Protein AF-A0A661P939-F1 (afdb_monomer)

Foldseek 3Di:
DDDPLCPVVVVLCVVQVPPDCVVCVVVVVVSVVVSLPDPAWDADPVRWIWGQAPQQRDTDTCVVFAFDADPVPPNPSTDNHTPLSVVLLVVLVVVLVVVLVVVVVCVVVVNDDPVCNVVVNVVSVCSSSDRQDPVNSVVVVVVVVVVVVVVVVVVD

Sequence (156 aa):
MINKNFVELYALLSANEDKKVADILEACEELMQSAVTDKVTRMTEDGVLEIFCWYHKVWERTDEIEYGSKKSNKTTGLNTFCKVGVNCWTKQQRDFKTESAKMLDMIAAGKVKPEDIAAKLNELGLERDRIESREEYFARKDAEKSAKERGQLAKS

Nearest PDB structures (foldseek):
  7nhm-assembly1_2  TM=6.155E-01  e=7.808E+00  Staphylococcus aureus subsp. aureus NCTC 8325

Secondary structure (DSSP, 8-state):
---GGGHHHHHHHHTTTTS-HHHHHHHHHHHHHHTT--TTEEE-TTS-EEEEETTTTEEEETTTS-EEE-TT-TTTSEEEEEHHHHHHHHHHHHHHHHHHHHHHHHHHTT-S-GGGHHHHHHHHHHHHHPPPPHHHHHHHHHHHHHHHHHHHHTT-

Structure (mmCIF, N/CA/C/O backbone):
data_AF-A0A661P939-F1
#
_entry.id   AF-A0A661P939-F1
#
loop_
_atom_site.group_PDB
_atom_site.id
_atom_site.type_symbol
_atom_site.label_atom_id
_atom_site.label_alt_id
_atom_site.label_comp_id
_atom_site.label_asym_id
_atom_site.label_entity_id
_atom_site.label_seq_id
_atom_site.pdbx_PDB_ins_code
_atom_site.Cartn_x
_atom_site.Cartn_y
_atom_site.Cartn_z
_atom_site.occupancy
_atom_site.B_iso_or_equiv
_atom_site.auth_seq_id
_atom_site.auth_comp_id
_atom_site.auth_asym_id
_atom_site.auth_atom_id
_atom_site.pdbx_PDB_model_num
ATOM 1 N N . MET A 1 1 ? 25.984 19.331 -9.745 1.00 65.19 1 MET A N 1
ATOM 2 C CA . MET A 1 1 ? 25.973 17.920 -9.301 1.00 65.19 1 MET A CA 1
ATOM 3 C C . MET A 1 1 ? 25.143 17.138 -10.303 1.00 65.19 1 MET A C 1
ATOM 5 O O . MET A 1 1 ? 24.009 17.533 -10.543 1.00 65.19 1 MET A O 1
ATOM 9 N N . ILE A 1 2 ? 25.713 16.116 -10.938 1.00 70.62 2 ILE A N 1
ATOM 10 C CA . ILE A 1 2 ? 24.998 15.279 -11.912 1.00 70.62 2 ILE A CA 1
ATOM 11 C C . ILE A 1 2 ? 24.143 14.275 -11.131 1.00 70.62 2 ILE A C 1
ATOM 13 O O . ILE A 1 2 ? 24.579 13.752 -10.105 1.00 70.62 2 ILE A O 1
ATOM 17 N N . ASN A 1 3 ? 22.900 14.060 -11.562 1.00 75.88 3 ASN A N 1
ATOM 18 C CA . ASN A 1 3 ? 22.010 13.083 -10.935 1.00 75.88 3 ASN A CA 1
ATOM 19 C C . ASN A 1 3 ? 22.620 11.673 -11.078 1.00 75.88 3 ASN A C 1
ATOM 21 O O . ASN A 1 3 ? 23.110 11.332 -12.151 1.00 75.88 3 ASN A O 1
ATOM 25 N N . LYS A 1 4 ? 22.595 10.873 -9.998 1.00 78.38 4 LYS A N 1
ATOM 26 C CA . LYS A 1 4 ? 23.219 9.539 -9.918 1.00 78.38 4 LYS A CA 1
ATOM 27 C C . LYS A 1 4 ? 22.858 8.633 -11.097 1.00 78.38 4 LYS A C 1
ATOM 29 O O . LYS A 1 4 ? 23.725 7.923 -11.582 1.00 78.38 4 LYS A O 1
ATOM 34 N N . ASN A 1 5 ? 21.628 8.735 -11.597 1.00 71.31 5 ASN A N 1
ATOM 35 C CA . ASN A 1 5 ? 21.139 7.933 -12.722 1.00 71.31 5 ASN A CA 1
ATOM 36 C C . ASN A 1 5 ? 21.841 8.247 -14.059 1.00 71.31 5 ASN A C 1
ATOM 38 O O . ASN A 1 5 ? 21.720 7.478 -14.999 1.00 71.31 5 ASN A O 1
ATOM 42 N N . PHE A 1 6 ? 22.547 9.377 -14.163 1.00 80.94 6 PHE A N 1
ATOM 43 C CA . PHE A 1 6 ? 23.216 9.829 -15.388 1.00 80.94 6 PHE A CA 1
ATOM 44 C C . PHE A 1 6 ? 24.736 9.893 -15.248 1.00 80.94 6 PHE A C 1
ATOM 46 O O . PHE A 1 6 ? 25.403 10.377 -16.154 1.00 80.94 6 PHE A O 1
ATOM 53 N N . VAL A 1 7 ? 25.298 9.450 -14.120 1.00 85.12 7 VAL A N 1
ATOM 54 C CA . VAL A 1 7 ? 26.751 9.510 -13.893 1.00 85.12 7 VAL A CA 1
ATOM 55 C C . VAL A 1 7 ? 27.491 8.621 -14.890 1.00 85.12 7 VAL A C 1
ATOM 57 O O . VAL A 1 7 ? 28.480 9.062 -15.466 1.00 85.12 7 VAL A O 1
ATOM 60 N N . GLU A 1 8 ? 26.984 7.415 -15.143 1.00 83.12 8 GLU A N 1
ATOM 61 C CA . GLU A 1 8 ? 27.577 6.476 -16.103 1.00 83.12 8 GLU A CA 1
ATOM 62 C C . GLU A 1 8 ? 27.401 6.950 -17.548 1.00 83.12 8 GLU A C 1
ATOM 64 O O . GLU A 1 8 ? 28.361 6.942 -18.314 1.00 83.12 8 GLU A O 1
ATOM 69 N N . LEU A 1 9 ? 26.217 7.472 -17.894 1.00 84.50 9 LEU A N 1
ATOM 70 C CA . LEU A 1 9 ? 25.973 8.070 -19.210 1.00 84.50 9 LEU A CA 1
ATOM 71 C C . LEU A 1 9 ? 26.888 9.278 -19.452 1.00 84.50 9 LEU A C 1
ATOM 73 O O . LEU A 1 9 ? 27.474 9.413 -20.520 1.00 84.50 9 LEU A O 1
ATOM 77 N N . TYR A 1 10 ? 27.048 10.146 -18.452 1.00 84.88 10 TYR A N 1
ATOM 78 C CA . TYR A 1 10 ? 27.947 11.291 -18.540 1.00 84.88 10 TYR A CA 1
ATOM 79 C C . TYR A 1 10 ? 29.408 10.857 -18.680 1.00 84.88 10 TYR A C 1
ATOM 81 O O . TYR A 1 10 ? 30.119 11.405 -19.513 1.00 84.88 10 TYR A O 1
ATOM 89 N N . ALA A 1 11 ? 29.848 9.848 -17.925 1.00 88.00 11 ALA A N 1
ATOM 90 C CA . ALA A 1 11 ? 31.196 9.302 -18.052 1.00 88.00 11 ALA A CA 1
ATOM 91 C C . ALA A 1 11 ? 31.450 8.716 -19.452 1.00 88.00 11 ALA A C 1
ATOM 93 O O . ALA A 1 11 ? 32.510 8.958 -20.025 1.00 88.00 11 ALA A O 1
ATOM 94 N N . LEU A 1 12 ? 30.473 8.004 -20.026 1.00 86.62 12 LEU A N 1
ATOM 95 C CA . LEU A 1 12 ? 30.553 7.469 -21.387 1.00 86.62 12 LEU A CA 1
ATOM 96 C C . LEU A 1 12 ? 30.645 8.593 -22.429 1.00 86.62 12 LEU A C 1
ATOM 98 O O . LEU A 1 12 ? 31.494 8.532 -23.317 1.00 86.62 12 LEU A O 1
ATOM 102 N N . LEU A 1 13 ? 29.810 9.627 -22.305 1.00 87.38 13 LEU A N 1
ATOM 103 C CA . LEU A 1 13 ? 29.814 10.770 -23.218 1.00 87.38 13 LEU A CA 1
ATOM 104 C C . LEU A 1 13 ? 31.120 11.572 -23.120 1.00 87.38 13 LEU A C 1
ATOM 106 O O . LEU A 1 13 ? 31.728 11.856 -24.146 1.00 87.38 13 LEU A O 1
ATOM 110 N N . SER A 1 14 ? 31.601 11.860 -21.908 1.00 86.25 14 SER A N 1
ATOM 111 C CA . SER A 1 14 ? 32.869 12.575 -21.695 1.00 86.25 14 SER A CA 1
ATOM 112 C C . SER A 1 14 ? 34.104 11.771 -22.113 1.00 86.25 14 SER A C 1
ATOM 114 O O . SER A 1 14 ? 35.114 12.349 -22.495 1.00 86.25 14 SER A O 1
ATOM 116 N N . ALA A 1 15 ? 34.052 10.438 -22.081 1.00 88.56 15 ALA A N 1
ATOM 117 C CA . ALA A 1 15 ? 35.145 9.596 -22.573 1.00 88.56 15 ALA A CA 1
ATOM 118 C C . ALA A 1 15 ? 35.193 9.488 -24.110 1.00 88.56 15 ALA A C 1
ATOM 120 O O . ALA A 1 15 ? 36.163 8.961 -24.655 1.00 88.56 15 ALA A O 1
ATOM 121 N N . ASN A 1 16 ? 34.148 9.938 -24.811 1.00 89.06 16 ASN A N 1
ATOM 122 C CA . ASN A 1 16 ? 33.993 9.775 -26.256 1.00 89.06 16 ASN A CA 1
ATOM 123 C C . ASN A 1 16 ? 33.597 11.088 -26.957 1.00 89.06 16 ASN A C 1
ATOM 125 O O . ASN A 1 16 ? 32.936 11.039 -27.993 1.00 89.06 16 ASN A O 1
ATOM 129 N N . GLU A 1 17 ? 34.010 12.245 -26.426 1.00 85.19 17 GLU A N 1
ATOM 130 C CA . GLU A 1 17 ? 33.653 13.576 -26.960 1.00 85.19 17 GLU A CA 1
ATOM 131 C C . GLU A 1 17 ? 34.015 13.750 -28.446 1.00 85.19 17 GLU A C 1
ATOM 133 O O . GLU A 1 17 ? 33.307 14.436 -29.184 1.00 85.19 17 GLU A O 1
ATOM 138 N N . ASP A 1 18 ? 35.067 13.067 -28.903 1.00 88.88 18 ASP A N 1
ATOM 139 C CA . ASP A 1 18 ? 35.597 13.177 -30.266 1.00 88.88 18 ASP A CA 1
ATOM 140 C C . ASP A 1 18 ? 34.964 12.181 -31.257 1.00 88.88 18 ASP A C 1
ATOM 142 O O . ASP A 1 18 ? 35.260 12.210 -32.457 1.00 88.88 18 ASP A O 1
ATOM 146 N N . LYS A 1 19 ? 34.130 11.250 -30.774 1.00 88.12 19 LYS A N 1
ATOM 147 C CA . LYS A 1 19 ? 33.502 10.212 -31.605 1.00 88.12 19 LYS A CA 1
ATOM 148 C C . LYS A 1 19 ? 32.145 10.667 -32.121 1.00 88.12 19 LYS A C 1
ATOM 150 O O . LYS A 1 19 ? 31.474 11.516 -31.536 1.00 88.12 19 LYS A O 1
ATOM 155 N N . LYS A 1 20 ? 31.697 10.076 -33.231 1.00 87.56 20 LYS A N 1
ATOM 156 C CA . LYS A 1 20 ? 30.344 10.346 -33.718 1.00 87.56 20 LYS A CA 1
ATOM 157 C C . LYS A 1 20 ? 29.343 9.668 -32.795 1.00 87.56 20 LYS A C 1
ATOM 159 O O . LYS A 1 20 ? 29.550 8.545 -32.351 1.00 87.56 20 LYS A O 1
ATOM 164 N N . VAL A 1 21 ? 28.201 10.324 -32.600 1.00 83.00 21 VAL A N 1
ATOM 165 C CA . VAL A 1 21 ? 27.072 9.790 -31.821 1.00 83.00 21 VAL A CA 1
ATOM 166 C C . VAL A 1 21 ? 26.642 8.399 -32.313 1.00 83.00 21 VAL A C 1
ATOM 168 O O . VAL A 1 21 ? 26.272 7.558 -31.505 1.00 83.00 21 VAL A O 1
ATOM 171 N N . ALA A 1 22 ? 26.761 8.128 -33.618 1.00 86.06 22 ALA A N 1
ATOM 172 C CA . ALA A 1 22 ? 26.469 6.820 -34.205 1.00 86.06 22 ALA A CA 1
ATOM 173 C C . ALA A 1 22 ? 27.348 5.682 -33.649 1.00 86.06 22 ALA A C 1
ATOM 175 O O . ALA A 1 22 ? 26.862 4.568 -33.508 1.00 86.06 22 ALA A O 1
ATOM 176 N N . ASP A 1 23 ? 28.604 5.966 -33.290 1.00 86.44 23 ASP A N 1
ATOM 177 C CA . ASP A 1 23 ? 29.569 4.960 -32.822 1.00 86.44 23 ASP A CA 1
ATOM 178 C C . ASP A 1 23 ? 29.383 4.609 -31.335 1.00 86.44 23 ASP A C 1
ATOM 180 O O . ASP A 1 23 ? 29.932 3.624 -30.848 1.00 86.44 23 ASP A O 1
ATOM 184 N N . ILE A 1 24 ? 28.637 5.435 -30.597 1.00 86.56 24 ILE A N 1
ATOM 185 C CA . ILE A 1 24 ? 28.368 5.268 -29.161 1.00 86.56 24 ILE A CA 1
ATOM 186 C C . ILE A 1 24 ? 26.894 4.971 -28.872 1.00 86.56 24 ILE A C 1
ATOM 188 O O . ILE A 1 24 ? 26.526 4.812 -27.709 1.00 86.56 24 ILE A O 1
ATOM 192 N N . LEU A 1 25 ? 26.048 4.913 -29.907 1.00 82.19 25 LEU A N 1
ATOM 193 C CA . LEU A 1 25 ? 24.600 4.783 -29.762 1.00 82.19 25 LEU A CA 1
ATOM 194 C C . LEU A 1 25 ? 24.222 3.441 -29.125 1.00 82.19 25 LEU A C 1
ATOM 196 O O . LEU A 1 25 ? 23.432 3.421 -28.191 1.00 82.19 25 LEU A O 1
ATOM 200 N N . GLU A 1 26 ? 24.856 2.353 -29.564 1.00 85.06 26 GLU A N 1
ATOM 201 C CA . GLU A 1 26 ? 24.636 0.997 -29.041 1.00 85.06 26 GLU A CA 1
ATOM 202 C C . GLU A 1 26 ? 25.003 0.903 -27.547 1.00 85.06 26 GLU A C 1
ATOM 204 O O . GLU A 1 26 ? 24.212 0.439 -26.730 1.00 85.06 26 GLU A O 1
ATOM 209 N N . ALA A 1 27 ? 26.143 1.480 -27.150 1.00 80.88 27 ALA A N 1
ATOM 210 C CA . ALA A 1 27 ? 26.547 1.556 -25.744 1.00 80.88 27 ALA A CA 1
ATOM 211 C C . ALA A 1 27 ? 25.615 2.455 -24.905 1.00 80.88 27 ALA A C 1
ATOM 213 O O . ALA A 1 27 ? 25.370 2.187 -23.727 1.00 80.88 27 ALA A O 1
ATOM 214 N N . CYS A 1 28 ? 25.071 3.526 -25.498 1.00 80.38 28 CYS A N 1
ATOM 215 C CA . CYS A 1 28 ? 24.041 4.337 -24.850 1.00 80.38 28 CYS A CA 1
ATOM 216 C C . CYS A 1 28 ? 22.741 3.542 -24.664 1.00 80.38 28 CYS A C 1
ATOM 218 O O . CYS A 1 28 ? 22.111 3.658 -23.614 1.00 80.38 28 CYS A O 1
ATOM 220 N N . GLU A 1 29 ? 22.331 2.746 -25.653 1.00 79.38 29 GLU A N 1
ATOM 221 C CA . GLU A 1 29 ? 21.127 1.913 -25.592 1.00 79.38 29 GLU A CA 1
ATOM 222 C C . GLU A 1 29 ? 21.222 0.853 -24.489 1.00 79.38 29 GLU A C 1
ATOM 224 O O . GLU A 1 29 ? 20.292 0.738 -23.688 1.00 79.38 29 GLU A O 1
ATOM 229 N N . GLU A 1 30 ? 22.358 0.164 -24.356 1.00 78.94 30 GLU A N 1
ATOM 230 C CA . GLU A 1 30 ? 22.589 -0.798 -23.267 1.00 78.94 30 GLU A CA 1
ATOM 231 C C . GLU A 1 30 ? 22.513 -0.141 -21.874 1.00 78.94 30 GLU A C 1
ATOM 233 O O . GLU A 1 30 ? 21.853 -0.650 -20.957 1.00 78.94 30 GLU A O 1
ATOM 238 N N . LEU A 1 31 ? 23.136 1.032 -21.703 1.00 74.75 31 LEU A N 1
ATOM 239 C CA . LEU A 1 31 ? 23.079 1.784 -20.443 1.00 74.75 31 LEU A CA 1
ATOM 240 C C . LEU A 1 31 ? 21.662 2.278 -20.130 1.00 74.75 31 LEU A C 1
ATOM 242 O O . LEU A 1 31 ? 21.239 2.272 -18.973 1.00 74.75 31 LEU A O 1
ATOM 246 N N . MET A 1 32 ? 20.897 2.672 -21.149 1.00 71.06 32 MET A N 1
ATOM 247 C CA . MET A 1 32 ? 19.508 3.087 -20.969 1.00 71.06 32 MET A CA 1
ATOM 248 C C . MET A 1 32 ? 18.586 1.908 -20.639 1.00 71.06 32 MET A C 1
ATOM 250 O O . MET A 1 32 ? 17.659 2.089 -19.854 1.00 71.06 32 MET A O 1
ATOM 254 N N . GLN A 1 33 ? 18.838 0.708 -21.171 1.00 65.00 33 GLN A N 1
ATOM 255 C CA . GLN A 1 33 ? 18.056 -0.493 -20.854 1.00 65.00 33 GLN A CA 1
ATOM 256 C C . GLN A 1 33 ? 18.314 -1.003 -19.429 1.00 65.00 33 GLN A C 1
ATOM 258 O O . GLN A 1 33 ? 17.371 -1.336 -18.710 1.00 65.00 33 GLN A O 1
ATOM 263 N N . SER A 1 34 ? 19.573 -1.019 -18.981 1.00 58.09 34 SER A N 1
ATOM 264 C CA . SER A 1 34 ? 19.932 -1.515 -17.641 1.00 58.09 34 SER A CA 1
ATOM 265 C C . SER A 1 34 ? 19.347 -0.669 -16.496 1.00 58.09 34 SER A C 1
ATOM 267 O O . SER A 1 34 ? 18.982 -1.208 -15.445 1.00 58.09 34 SER A O 1
ATOM 269 N N . ALA A 1 35 ? 19.154 0.636 -16.717 1.00 57.28 35 ALA A N 1
ATOM 270 C CA . ALA A 1 35 ? 18.583 1.570 -15.744 1.00 57.28 35 ALA A CA 1
ATOM 271 C C . ALA A 1 35 ? 17.070 1.389 -15.477 1.00 57.28 35 ALA A C 1
ATOM 273 O O . ALA A 1 35 ? 16.548 1.981 -14.530 1.00 57.28 35 ALA A O 1
ATOM 274 N N . VAL A 1 36 ? 16.353 0.591 -16.282 1.00 54.59 36 VAL A N 1
ATOM 275 C CA . VAL A 1 36 ? 14.883 0.423 -16.197 1.00 54.59 36 VAL A CA 1
ATOM 276 C C . VAL A 1 36 ? 14.460 -0.663 -15.194 1.00 54.59 36 VAL A C 1
ATOM 278 O O . VAL A 1 36 ? 13.291 -0.745 -14.812 1.00 54.59 36 VAL A O 1
ATOM 281 N N . THR A 1 37 ? 15.398 -1.467 -14.689 1.00 53.81 37 THR A N 1
ATOM 282 C CA . THR A 1 37 ? 15.102 -2.556 -13.742 1.00 53.81 37 THR A CA 1
ATOM 283 C C . THR A 1 37 ? 14.984 -2.043 -12.301 1.00 53.81 37 THR A C 1
ATOM 285 O O . THR A 1 37 ? 15.809 -2.319 -11.430 1.00 53.81 37 THR A O 1
ATOM 288 N N . ASP A 1 38 ? 13.947 -1.251 -12.032 1.00 64.50 38 ASP A N 1
ATOM 289 C CA . ASP A 1 38 ? 13.577 -0.848 -10.674 1.00 64.50 38 ASP A CA 1
ATOM 290 C C . ASP A 1 38 ? 13.188 -2.101 -9.859 1.00 64.50 38 ASP A C 1
ATOM 292 O O . ASP A 1 38 ? 12.486 -2.981 -10.351 1.00 64.50 38 ASP A O 1
ATOM 296 N N . LYS A 1 39 ? 13.558 -2.197 -8.571 1.00 74.69 39 LYS A N 1
ATOM 297 C CA . LYS A 1 39 ? 13.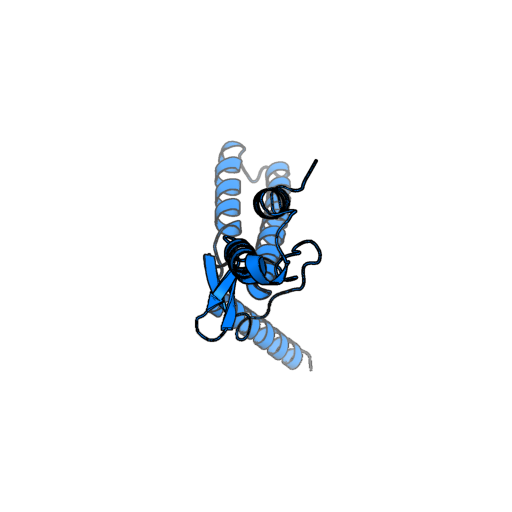237 -3.363 -7.696 1.00 74.69 39 LYS A CA 1
ATOM 298 C C . LYS A 1 39 ? 11.733 -3.664 -7.545 1.00 74.69 39 LYS A C 1
ATOM 300 O O . LYS A 1 39 ? 11.351 -4.585 -6.828 1.00 74.69 39 LYS A O 1
ATOM 305 N N . VAL A 1 40 ? 10.884 -2.834 -8.138 1.00 83.00 40 VAL A N 1
ATOM 306 C CA . VAL A 1 40 ? 9.430 -2.841 -8.009 1.00 83.00 40 VAL A CA 1
ATOM 307 C C . VAL A 1 40 ? 8.750 -3.040 -9.366 1.00 83.00 40 VAL A C 1
ATOM 309 O O . VAL A 1 40 ? 7.541 -3.239 -9.397 1.00 83.00 40 VAL A O 1
ATOM 312 N N . THR A 1 41 ? 9.482 -2.989 -10.482 1.00 87.44 41 THR A N 1
ATOM 313 C CA . THR A 1 41 ? 8.905 -3.033 -11.831 1.00 87.44 41 THR A CA 1
ATOM 314 C C . THR A 1 41 ? 9.794 -3.840 -12.764 1.00 87.44 41 THR A C 1
ATOM 316 O O . THR A 1 41 ? 11.010 -3.677 -12.745 1.00 87.44 41 THR A O 1
ATOM 319 N N . ARG A 1 42 ? 9.204 -4.686 -13.603 1.00 87.94 42 ARG A N 1
ATOM 320 C CA . ARG A 1 42 ? 9.938 -5.443 -14.621 1.00 87.94 42 ARG A CA 1
ATOM 321 C C . ARG A 1 42 ? 9.095 -5.602 -15.876 1.00 87.94 42 ARG A C 1
ATOM 323 O O . ARG A 1 42 ? 7.873 -5.567 -15.794 1.00 87.94 42 ARG A O 1
ATOM 330 N N . MET A 1 43 ? 9.751 -5.787 -17.012 1.00 86.81 43 MET A N 1
ATOM 331 C CA . MET A 1 43 ? 9.083 -6.173 -18.254 1.00 86.81 43 MET A CA 1
ATOM 332 C C . MET A 1 43 ? 9.176 -7.691 -18.404 1.00 86.81 43 MET A C 1
ATOM 334 O O . MET A 1 43 ? 10.231 -8.269 -18.137 1.00 86.81 43 MET A O 1
ATOM 338 N N . THR A 1 44 ? 8.080 -8.335 -18.791 1.00 87.69 44 THR A N 1
ATOM 339 C CA . THR A 1 44 ? 8.079 -9.750 -19.177 1.00 87.69 44 THR A CA 1
ATOM 340 C C . THR A 1 44 ? 8.663 -9.927 -20.577 1.00 87.69 44 THR A C 1
ATOM 342 O O . THR A 1 44 ? 8.806 -8.960 -21.327 1.00 87.69 44 THR A O 1
ATOM 345 N N . GLU A 1 45 ? 8.971 -11.171 -20.951 1.00 85.25 45 GLU A N 1
ATOM 346 C CA . GLU A 1 45 ? 9.417 -11.512 -22.313 1.00 85.25 45 GLU A CA 1
ATOM 347 C C . GLU A 1 45 ? 8.385 -11.101 -23.378 1.00 85.25 45 GLU A C 1
ATOM 349 O O . GLU A 1 45 ? 8.757 -10.661 -24.462 1.00 85.25 45 GLU A O 1
ATOM 354 N N . ASP A 1 46 ? 7.094 -11.130 -23.031 1.00 88.38 46 ASP A N 1
ATOM 355 C CA . ASP A 1 46 ? 5.989 -10.687 -23.892 1.00 88.38 46 ASP A CA 1
ATOM 356 C C . ASP A 1 46 ? 5.839 -9.152 -23.968 1.00 88.38 46 ASP A C 1
ATOM 358 O O . ASP A 1 46 ? 4.894 -8.643 -24.572 1.00 88.38 46 ASP A O 1
ATOM 362 N N . GLY A 1 47 ? 6.723 -8.391 -23.314 1.00 86.94 47 GLY A N 1
ATOM 363 C CA . GLY A 1 47 ? 6.684 -6.927 -23.285 1.00 86.94 47 GLY A CA 1
ATOM 364 C C . GLY A 1 47 ? 5.634 -6.333 -22.341 1.00 86.94 47 GLY A C 1
ATOM 365 O O . GLY A 1 47 ? 5.322 -5.145 -22.446 1.00 86.94 47 GLY A O 1
ATOM 366 N N . VAL A 1 48 ? 5.086 -7.122 -21.412 1.00 89.69 48 VAL A N 1
ATOM 367 C CA . VAL A 1 48 ? 4.096 -6.648 -20.435 1.00 89.69 48 VAL A CA 1
ATOM 368 C C . VAL A 1 48 ? 4.788 -6.142 -19.178 1.00 89.69 48 VAL A C 1
ATOM 370 O O . VAL A 1 48 ? 5.693 -6.778 -18.640 1.00 89.69 48 VAL A O 1
ATOM 373 N N . LEU A 1 49 ? 4.342 -4.985 -18.690 1.00 90.00 49 LEU A N 1
ATOM 374 C CA . LEU A 1 49 ? 4.819 -4.431 -17.432 1.00 90.00 49 LEU A CA 1
ATOM 375 C C . LEU A 1 49 ? 4.232 -5.225 -16.257 1.00 90.00 49 LEU A C 1
ATOM 377 O O . LEU A 1 49 ? 3.018 -5.344 -16.093 1.00 90.00 49 LEU A O 1
ATOM 381 N N . GLU A 1 50 ? 5.111 -5.718 -15.399 1.00 92.94 50 GLU A N 1
ATOM 382 C CA . GLU A 1 50 ? 4.771 -6.275 -14.100 1.00 92.94 50 GLU A CA 1
ATOM 383 C C . GLU A 1 50 ? 5.238 -5.341 -12.991 1.00 92.94 50 GLU A C 1
ATOM 385 O O . GLU A 1 50 ? 6.349 -4.801 -13.014 1.00 92.94 50 GLU A O 1
ATOM 390 N N . ILE A 1 51 ? 4.389 -5.175 -11.983 1.00 92.38 51 ILE A N 1
ATOM 391 C CA . ILE A 1 51 ? 4.681 -4.375 -10.798 1.00 92.38 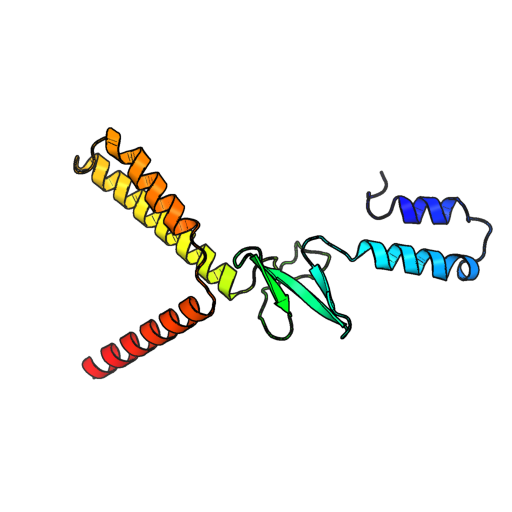51 ILE A CA 1
ATOM 392 C C . ILE A 1 51 ? 4.613 -5.281 -9.577 1.00 92.38 51 ILE A C 1
ATOM 394 O O . ILE A 1 51 ? 3.654 -6.025 -9.383 1.00 92.38 51 ILE A O 1
ATOM 398 N N . PHE A 1 52 ? 5.616 -5.199 -8.709 1.00 92.38 52 PHE A N 1
ATOM 399 C CA . PHE A 1 52 ? 5.580 -5.868 -7.418 1.00 92.38 52 PHE A CA 1
ATOM 400 C C . PHE A 1 52 ? 4.598 -5.148 -6.490 1.00 92.38 52 PHE A C 1
ATOM 402 O O . PHE A 1 52 ? 4.863 -4.040 -6.007 1.00 92.38 52 PHE A O 1
ATOM 409 N N . CYS A 1 53 ? 3.452 -5.775 -6.232 1.00 93.81 53 CYS A N 1
ATOM 410 C CA . CYS A 1 53 ? 2.444 -5.247 -5.332 1.00 93.81 53 CYS A CA 1
ATOM 411 C C . CYS A 1 53 ? 2.915 -5.364 -3.886 1.00 93.81 53 CYS A C 1
ATOM 413 O O . CYS A 1 53 ? 2.928 -6.438 -3.288 1.00 93.81 53 CYS A O 1
ATOM 415 N N . TRP A 1 54 ? 3.257 -4.234 -3.277 1.00 91.69 54 TRP A N 1
ATOM 416 C CA . TRP A 1 54 ? 3.786 -4.213 -1.912 1.00 91.69 54 TRP A CA 1
ATOM 417 C C . TRP A 1 54 ? 2.770 -4.582 -0.826 1.00 91.69 54 TRP A C 1
ATOM 419 O O . TRP A 1 54 ? 3.193 -4.841 0.302 1.00 91.69 54 TRP A O 1
ATOM 429 N N . TYR A 1 55 ? 1.475 -4.608 -1.143 1.00 94.12 55 TYR A N 1
ATOM 430 C CA . TYR A 1 55 ? 0.442 -5.102 -0.235 1.00 94.12 55 TYR A CA 1
ATOM 431 C C . TYR A 1 55 ? 0.372 -6.636 -0.269 1.00 94.12 55 TYR A C 1
ATOM 433 O O . TYR A 1 55 ? 0.667 -7.271 0.737 1.00 94.12 55 TYR A O 1
ATOM 441 N N . HIS A 1 56 ? 0.093 -7.228 -1.438 1.00 93.50 56 HIS A N 1
ATOM 442 C CA . HIS A 1 56 ? -0.032 -8.685 -1.599 1.00 93.50 56 HIS A CA 1
ATOM 443 C C . HIS A 1 56 ? 1.311 -9.436 -1.638 1.00 93.50 56 HIS A C 1
ATOM 445 O O . HIS A 1 56 ? 1.325 -10.658 -1.557 1.00 93.50 56 HIS A O 1
ATOM 451 N N . LYS A 1 57 ? 2.439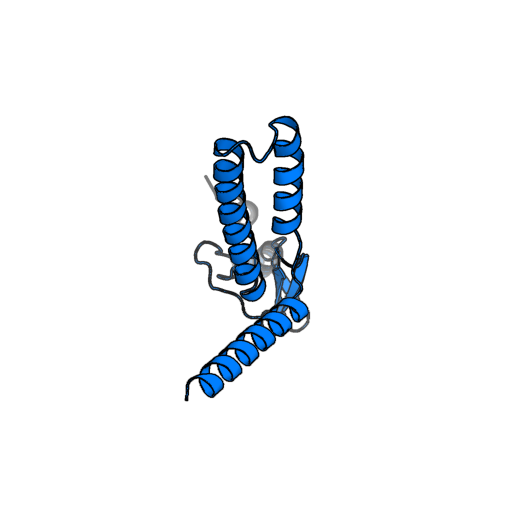 -8.724 -1.766 1.00 93.00 57 LYS A N 1
ATOM 452 C CA . LYS A 1 57 ? 3.805 -9.275 -1.876 1.00 93.00 57 LYS A CA 1
ATOM 453 C C . LYS A 1 57 ? 4.014 -10.206 -3.078 1.00 93.00 57 LYS A C 1
ATOM 455 O O . LYS A 1 57 ? 4.807 -11.140 -3.004 1.00 93.00 57 LYS A O 1
ATOM 460 N N . VAL A 1 58 ? 3.343 -9.920 -4.192 1.00 92.75 58 VAL A N 1
ATOM 461 C CA . VAL A 1 58 ? 3.439 -10.693 -5.440 1.00 92.75 58 VAL A CA 1
ATOM 462 C C . VAL A 1 58 ? 3.678 -9.778 -6.639 1.00 92.75 58 VAL A C 1
ATOM 464 O O . VAL A 1 58 ? 3.338 -8.594 -6.603 1.00 92.75 58 VAL A O 1
ATOM 467 N N . TRP A 1 59 ? 4.283 -10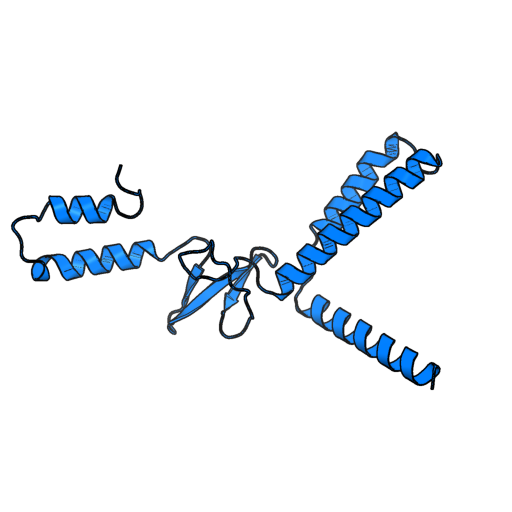.326 -7.693 1.00 93.44 59 TRP A N 1
ATOM 468 C CA . TRP A 1 59 ? 4.369 -9.665 -8.995 1.00 93.44 59 TRP A CA 1
ATOM 469 C C . TRP A 1 59 ? 3.012 -9.742 -9.690 1.00 93.44 59 TRP A C 1
ATOM 471 O O . TRP A 1 59 ? 2.402 -10.807 -9.748 1.00 93.44 59 TRP A O 1
ATOM 481 N N . GLU A 1 60 ? 2.528 -8.601 -10.165 1.00 93.94 60 GLU A N 1
ATOM 482 C CA . GLU A 1 60 ? 1.209 -8.453 -10.771 1.00 93.94 60 GLU A CA 1
ATOM 483 C C . GLU A 1 60 ? 1.371 -7.842 -12.163 1.00 93.94 60 GLU A C 1
ATOM 485 O O . GLU A 1 60 ? 2.051 -6.824 -12.321 1.00 93.94 60 GLU A O 1
ATOM 490 N N . ARG A 1 61 ? 0.749 -8.459 -13.170 1.00 94.19 61 ARG A N 1
ATOM 491 C CA . ARG A 1 61 ? 0.735 -7.925 -14.532 1.00 94.19 61 ARG A CA 1
ATOM 492 C C . ARG A 1 61 ? -0.247 -6.760 -14.626 1.00 94.19 61 ARG A C 1
ATOM 494 O O . ARG A 1 61 ? -1.370 -6.839 -14.124 1.00 94.19 61 ARG A O 1
ATOM 501 N N . THR A 1 62 ? 0.171 -5.660 -15.249 1.00 92.94 62 THR A N 1
ATOM 502 C CA . THR A 1 62 ? -0.646 -4.433 -15.305 1.00 92.94 62 THR A CA 1
ATOM 503 C C . THR A 1 62 ? -1.807 -4.494 -16.300 1.00 92.94 62 THR A C 1
ATOM 505 O O . THR A 1 62 ? -2.663 -3.614 -16.279 1.00 92.94 62 THR A O 1
ATOM 508 N N . ASP A 1 63 ? -1.828 -5.493 -17.184 1.00 93.19 63 ASP A N 1
ATOM 509 C CA . ASP A 1 63 ? -2.927 -5.780 -18.118 1.00 93.19 63 ASP A CA 1
ATOM 510 C C . ASP A 1 63 ? -4.095 -6.519 -17.439 1.00 93.19 63 ASP A C 1
ATOM 512 O O . ASP A 1 63 ? -5.253 -6.304 -17.790 1.00 93.19 63 ASP A O 1
ATOM 516 N N . GLU A 1 64 ? -3.804 -7.344 -16.435 1.00 92.12 64 GLU A N 1
ATOM 517 C CA . GLU A 1 64 ? -4.798 -8.096 -15.663 1.00 92.12 64 GLU A CA 1
ATOM 518 C C . GLU A 1 64 ? -5.287 -7.339 -14.424 1.00 92.12 64 GLU A C 1
ATOM 520 O O . GLU A 1 64 ? -6.443 -7.469 -14.010 1.00 92.12 64 GLU A O 1
ATOM 525 N N . ILE A 1 65 ? -4.396 -6.574 -13.788 1.00 93.25 65 ILE A N 1
ATOM 526 C CA . ILE A 1 65 ? -4.636 -5.993 -12.468 1.00 93.25 65 ILE A CA 1
ATOM 527 C C . ILE A 1 65 ? -4.568 -4.477 -12.542 1.00 93.25 65 ILE A C 1
ATOM 529 O O . ILE A 1 65 ? -3.587 -3.881 -12.979 1.00 93.25 65 ILE A O 1
ATOM 533 N N . GLU A 1 66 ? -5.619 -3.833 -12.039 1.00 93.81 66 GLU A N 1
ATOM 534 C CA . GLU A 1 66 ? -5.735 -2.386 -12.116 1.00 93.81 66 GLU A CA 1
ATOM 535 C C . GLU A 1 66 ? -4.859 -1.677 -11.070 1.00 93.81 66 GLU A C 1
ATOM 537 O O . GLU A 1 66 ? -4.979 -1.885 -9.854 1.00 93.81 66 GLU A O 1
ATOM 542 N N . TYR A 1 67 ? -4.026 -0.754 -11.548 1.00 94.81 67 TYR A N 1
ATOM 543 C CA . TYR A 1 67 ? -3.193 0.119 -10.729 1.00 94.81 67 TYR A CA 1
ATOM 544 C C . TYR A 1 67 ? -3.658 1.574 -10.800 1.00 94.81 67 TYR A C 1
ATOM 546 O O . TYR A 1 67 ? -4.124 2.070 -11.823 1.00 94.81 67 TYR A O 1
ATOM 554 N N . GLY A 1 68 ? -3.529 2.288 -9.680 1.00 92.12 68 GLY A N 1
ATOM 555 C CA . GLY A 1 68 ? -3.761 3.731 -9.643 1.00 92.12 68 GLY A CA 1
ATOM 556 C C . GLY A 1 68 ? -2.555 4.507 -10.169 1.00 92.12 68 GLY A C 1
ATOM 557 O O . GLY A 1 68 ? -1.413 4.129 -9.912 1.00 92.12 68 GLY A O 1
ATOM 558 N N . SER A 1 69 ? -2.794 5.633 -10.840 1.00 91.69 69 SER A N 1
ATOM 559 C CA . SER A 1 69 ? -1.727 6.547 -11.255 1.00 91.69 69 SER A CA 1
ATOM 560 C C . SER A 1 69 ? -1.073 7.225 -10.046 1.00 91.69 69 SER A C 1
ATOM 562 O O . SER A 1 69 ? -1.773 7.726 -9.161 1.00 91.69 69 SER A O 1
ATOM 564 N N . LYS A 1 70 ? 0.256 7.328 -10.033 1.00 88.31 70 LYS A N 1
ATOM 565 C CA . LYS A 1 70 ? 1.025 8.040 -9.009 1.00 88.31 70 LYS A CA 1
ATOM 566 C C . LYS A 1 70 ? 2.069 8.938 -9.666 1.00 88.31 70 LYS A C 1
ATOM 568 O O . LYS A 1 70 ? 3.140 8.482 -10.042 1.00 88.31 70 LYS A O 1
ATOM 573 N N . LYS A 1 71 ? 1.791 10.247 -9.712 1.00 83.12 71 LYS A N 1
ATOM 574 C CA . LYS A 1 71 ? 2.666 11.263 -10.339 1.00 83.12 71 LYS A CA 1
ATOM 575 C C . LYS A 1 71 ? 4.097 11.291 -9.793 1.00 83.12 71 LYS A C 1
ATOM 577 O O . LYS A 1 71 ? 5.010 11.700 -10.498 1.00 83.12 71 LYS A O 1
ATOM 582 N N . SER A 1 72 ? 4.297 10.901 -8.533 1.00 82.75 72 SER A N 1
ATOM 583 C CA . SER A 1 72 ? 5.634 10.856 -7.934 1.00 82.75 72 SER A CA 1
ATOM 584 C C . SER A 1 72 ? 6.476 9.680 -8.439 1.00 82.75 72 SER A C 1
ATOM 586 O O . SER A 1 72 ? 7.692 9.716 -8.285 1.00 82.75 72 SER A O 1
ATOM 588 N N . ASN A 1 73 ? 5.853 8.636 -9.000 1.00 80.62 73 ASN A N 1
ATOM 589 C CA . ASN A 1 73 ? 6.568 7.532 -9.626 1.00 80.62 73 ASN A CA 1
ATOM 590 C C . ASN A 1 73 ? 6.872 7.906 -11.080 1.00 80.62 73 ASN A C 1
ATOM 592 O O . ASN A 1 73 ? 6.001 7.824 -11.940 1.00 80.62 73 ASN A O 1
ATOM 596 N N . LYS A 1 74 ? 8.102 8.354 -11.336 1.00 76.06 74 LYS A N 1
ATOM 597 C CA . LYS A 1 74 ? 8.530 8.796 -12.670 1.00 76.06 74 LYS A CA 1
ATOM 598 C C . LYS A 1 74 ? 8.845 7.636 -13.618 1.00 76.06 74 LYS A C 1
ATOM 600 O O . LYS A 1 74 ? 8.859 7.873 -14.818 1.00 76.06 74 LYS A O 1
ATOM 605 N N . THR A 1 75 ? 9.081 6.430 -13.092 1.00 76.38 75 THR A N 1
ATOM 606 C CA . THR A 1 75 ? 9.449 5.248 -13.886 1.00 76.38 75 THR A CA 1
ATOM 607 C C . THR A 1 75 ? 8.235 4.714 -14.643 1.00 76.38 75 THR A C 1
ATOM 609 O O . THR A 1 75 ? 8.249 4.649 -15.864 1.00 76.38 75 THR A O 1
ATOM 612 N N . THR A 1 76 ? 7.148 4.394 -13.933 1.00 82.50 76 THR A N 1
ATOM 613 C CA . THR A 1 76 ? 5.943 3.802 -14.551 1.00 82.50 76 THR A CA 1
ATOM 614 C C . THR A 1 76 ? 4.714 4.698 -14.508 1.00 82.50 76 THR A C 1
ATOM 616 O O . THR A 1 76 ? 3.705 4.386 -15.129 1.00 82.50 76 THR A O 1
ATOM 619 N N . GLY A 1 77 ? 4.733 5.785 -13.731 1.00 86.12 77 GLY A N 1
ATOM 620 C CA . GLY A 1 77 ? 3.533 6.590 -13.485 1.00 86.12 77 GLY A CA 1
ATOM 621 C C . GLY A 1 77 ? 2.463 5.879 -12.648 1.00 86.12 77 GLY A C 1
ATOM 622 O O . GLY A 1 77 ? 1.401 6.459 -12.411 1.00 86.12 77 GLY A O 1
ATOM 623 N N . LEU A 1 78 ? 2.723 4.656 -12.170 1.00 90.31 78 LEU A N 1
ATOM 624 C CA . LEU A 1 78 ? 1.783 3.814 -11.428 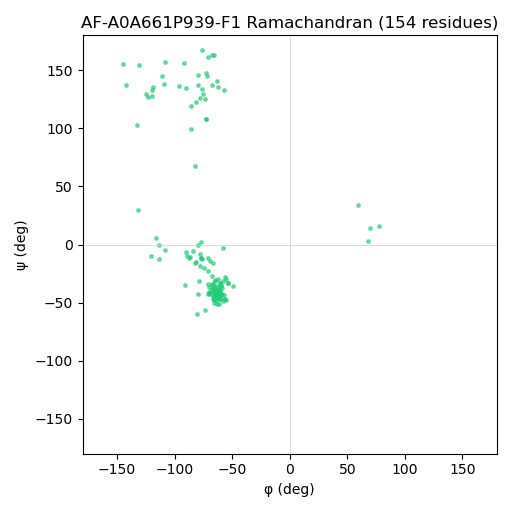1.00 90.31 78 LEU A CA 1
ATOM 625 C C . LEU A 1 78 ? 2.164 3.705 -9.947 1.00 90.31 78 LEU A C 1
ATOM 627 O O . LEU A 1 78 ? 3.303 3.944 -9.537 1.00 90.31 78 LEU A O 1
ATOM 631 N N . ASN A 1 79 ? 1.188 3.381 -9.105 1.00 91.69 79 ASN A N 1
ATOM 632 C CA . ASN A 1 79 ? 1.426 3.125 -7.690 1.00 91.69 79 ASN A CA 1
ATOM 633 C C . ASN A 1 79 ? 2.167 1.791 -7.488 1.00 91.69 79 ASN A C 1
ATOM 635 O O . ASN A 1 79 ? 2.174 0.926 -8.352 1.00 91.69 79 ASN A O 1
ATOM 639 N N . THR A 1 80 ? 2.773 1.604 -6.321 1.00 90.50 80 THR A N 1
ATOM 640 C CA . THR A 1 80 ? 3.439 0.345 -5.954 1.00 90.50 80 THR A CA 1
ATOM 641 C C . THR A 1 80 ? 2.462 -0.689 -5.387 1.00 90.50 80 THR A C 1
ATOM 643 O O . THR A 1 80 ? 2.847 -1.815 -5.078 1.00 90.50 80 THR A O 1
ATOM 646 N N . PHE A 1 81 ? 1.201 -0.293 -5.187 1.00 92.62 81 PHE A N 1
ATOM 647 C CA . PHE A 1 81 ? 0.095 -1.125 -4.718 1.00 92.62 81 PHE A CA 1
ATOM 648 C C . PHE A 1 81 ? -0.968 -1.136 -5.823 1.00 92.62 81 PHE A C 1
ATOM 650 O O . PHE A 1 81 ? -1.311 -0.065 -6.341 1.00 92.62 81 PHE A O 1
ATOM 657 N N . CYS A 1 82 ? -1.534 -2.301 -6.139 1.00 95.19 82 CYS A N 1
ATOM 658 C CA . CYS A 1 82 ? -2.725 -2.363 -6.982 1.00 95.19 82 CYS A CA 1
ATOM 659 C C . CYS A 1 82 ? -3.926 -1.727 -6.272 1.00 95.19 82 CYS A C 1
ATOM 661 O O . CYS A 1 82 ? -3.921 -1.542 -5.049 1.00 95.19 82 CYS A O 1
ATOM 663 N N . LYS A 1 83 ? -4.985 -1.385 -7.013 1.00 95.00 83 LYS A N 1
ATOM 664 C CA . LYS A 1 83 ? -6.166 -0.731 -6.425 1.00 95.00 83 LYS A CA 1
ATOM 665 C C . LYS A 1 83 ? -6.818 -1.558 -5.319 1.00 95.00 83 LYS A C 1
ATOM 667 O O . LYS A 1 83 ? -7.256 -0.984 -4.323 1.00 95.00 83 LYS A O 1
ATOM 672 N N . VAL A 1 84 ? -6.853 -2.884 -5.468 1.00 95.31 84 VAL A N 1
ATOM 673 C CA . VAL A 1 84 ? -7.357 -3.784 -4.420 1.00 95.31 84 VAL A CA 1
ATOM 674 C C . VAL A 1 84 ? -6.507 -3.639 -3.162 1.00 95.31 84 VAL A C 1
ATOM 676 O O . VAL A 1 84 ? -7.044 -3.301 -2.111 1.00 95.31 84 VAL A O 1
ATOM 679 N N . GLY A 1 85 ? -5.182 -3.744 -3.286 1.00 95.38 85 GLY A N 1
ATOM 680 C CA . GLY A 1 85 ? -4.277 -3.590 -2.149 1.00 95.38 85 GLY A CA 1
ATOM 681 C C . GLY A 1 85 ? -4.370 -2.217 -1.476 1.00 95.38 85 GLY A C 1
ATOM 682 O O . GLY A 1 85 ? -4.386 -2.133 -0.251 1.00 95.38 85 GLY A O 1
ATOM 683 N N . VAL A 1 86 ? -4.523 -1.132 -2.247 1.00 94.81 86 VAL A N 1
ATOM 684 C CA . VAL A 1 86 ? -4.784 0.212 -1.692 1.00 94.81 86 VAL A CA 1
ATOM 685 C C . VAL A 1 86 ? -6.079 0.233 -0.877 1.00 94.81 86 VAL A C 1
ATOM 687 O O . VAL A 1 86 ? -6.103 0.805 0.215 1.00 94.81 86 VAL A O 1
ATOM 690 N N . ASN A 1 87 ? -7.149 -0.385 -1.377 1.00 94.75 87 ASN A N 1
ATOM 691 C CA . ASN A 1 87 ? -8.436 -0.428 -0.687 1.00 94.75 87 ASN A CA 1
ATOM 692 C C . ASN A 1 87 ? -8.375 -1.248 0.608 1.00 94.75 87 ASN A C 1
ATOM 694 O O . ASN A 1 87 ? -8.897 -0.789 1.629 1.00 94.75 87 ASN A O 1
ATOM 698 N N . CYS A 1 88 ? -7.739 -2.422 0.582 1.00 95.06 88 CYS A N 1
ATOM 699 C CA . CYS A 1 88 ? -7.568 -3.274 1.758 1.00 95.06 88 CYS A CA 1
ATOM 700 C C . CYS A 1 88 ? -6.716 -2.572 2.820 1.00 95.06 88 CYS A C 1
ATOM 702 O O . CYS A 1 88 ? -7.173 -2.377 3.947 1.00 95.06 88 CYS A O 1
ATOM 704 N N . TRP A 1 89 ? -5.544 -2.061 2.428 1.00 94.69 89 TRP A N 1
ATOM 705 C CA . TRP A 1 89 ? -4.654 -1.321 3.322 1.00 94.69 89 TRP A CA 1
ATOM 706 C C . TRP A 1 89 ? -5.348 -0.106 3.948 1.00 94.69 89 TRP A C 1
ATOM 708 O O . TRP A 1 89 ? -5.306 0.090 5.160 1.00 94.69 89 TRP A O 1
ATOM 718 N N . THR A 1 90 ? -6.058 0.694 3.146 1.00 94.56 90 THR A N 1
ATOM 719 C CA . THR A 1 90 ? -6.786 1.871 3.652 1.00 94.56 90 THR A CA 1
ATOM 720 C C . THR A 1 90 ? -7.875 1.476 4.650 1.00 94.56 90 THR A C 1
ATOM 722 O O . THR A 1 90 ? -8.068 2.161 5.657 1.00 94.56 90 THR A O 1
ATOM 725 N N . LYS A 1 91 ? -8.587 0.368 4.402 1.00 94.25 91 LYS A N 1
ATOM 726 C CA . LYS A 1 91 ? -9.587 -0.161 5.335 1.00 94.25 91 LYS A CA 1
ATOM 727 C C . LYS A 1 91 ? -8.936 -0.604 6.646 1.00 94.25 91 LYS A C 1
ATOM 729 O O . LYS A 1 91 ? -9.390 -0.160 7.692 1.00 94.25 91 LYS A O 1
ATOM 734 N N . GLN A 1 92 ? -7.860 -1.382 6.591 1.00 95.31 92 GLN A N 1
ATOM 735 C CA . GLN A 1 92 ? -7.135 -1.860 7.774 1.00 95.31 92 GLN A CA 1
ATOM 736 C C . GLN A 1 92 ? -6.589 -0.714 8.626 1.00 95.31 92 GLN A C 1
ATOM 738 O O . GLN A 1 92 ? -6.749 -0.719 9.843 1.00 95.31 92 GLN A O 1
ATOM 743 N N . GLN A 1 93 ? -6.030 0.323 7.997 1.00 95.69 93 GLN A N 1
ATOM 744 C CA . GLN A 1 93 ? -5.563 1.517 8.708 1.00 95.69 93 GLN A CA 1
ATOM 745 C C . GLN A 1 93 ? -6.703 2.275 9.393 1.00 95.69 93 GLN A C 1
ATOM 747 O O . GLN A 1 93 ? -6.557 2.753 10.521 1.00 95.69 93 GLN A O 1
ATOM 752 N N . ARG A 1 94 ? -7.854 2.395 8.721 1.00 96.19 94 ARG A N 1
ATOM 753 C CA . ARG A 1 94 ? -9.036 3.033 9.305 1.00 96.19 94 ARG A CA 1
ATOM 754 C C . ARG A 1 94 ? -9.570 2.225 10.482 1.00 96.19 94 ARG A C 1
ATOM 756 O O . ARG A 1 94 ? -9.822 2.809 11.530 1.00 96.19 94 ARG A O 1
ATOM 763 N N . ASP A 1 95 ? -9.719 0.918 10.309 1.00 94.56 95 ASP A N 1
ATOM 764 C CA . ASP A 1 95 ? -10.266 0.028 11.329 1.00 94.56 95 ASP A CA 1
ATOM 765 C C . ASP A 1 95 ? -9.330 0.005 12.555 1.00 94.56 95 ASP A C 1
ATOM 767 O O . ASP A 1 95 ? -9.788 0.239 13.671 1.00 94.56 95 ASP A O 1
ATOM 771 N N . PHE A 1 96 ? -8.008 -0.080 12.351 1.00 95.06 96 PHE A N 1
ATOM 772 C CA . PHE A 1 96 ? -7.004 0.072 13.413 1.00 95.06 96 PHE A CA 1
ATOM 773 C C . PHE A 1 96 ? -7.145 1.396 14.174 1.00 95.06 96 PHE A C 1
ATOM 775 O O . PHE A 1 96 ? -7.150 1.412 15.406 1.00 95.06 96 PHE A O 1
ATOM 782 N N . LYS A 1 97 ? -7.285 2.522 13.459 1.00 95.06 97 LYS A N 1
ATOM 783 C CA . LYS A 1 97 ? -7.453 3.843 14.080 1.00 95.06 97 LYS A CA 1
ATOM 784 C C . LYS A 1 97 ? -8.747 3.923 14.894 1.00 95.06 97 LYS A C 1
ATOM 786 O O . LYS A 1 97 ? -8.739 4.479 15.990 1.00 95.06 97 LYS A O 1
ATOM 791 N N . THR A 1 98 ? -9.845 3.385 14.368 1.00 95.44 98 THR A N 1
ATOM 792 C CA . THR A 1 98 ? -11.142 3.365 15.051 1.00 95.44 98 THR A CA 1
ATOM 793 C C . THR A 1 98 ? -11.103 2.503 16.310 1.00 95.44 98 THR A C 1
ATOM 795 O O . THR A 1 98 ? -11.548 2.961 17.360 1.00 95.44 98 THR A O 1
ATOM 798 N N . GLU A 1 99 ? -10.544 1.297 16.242 1.00 93.81 99 GLU A N 1
ATOM 799 C CA . GLU A 1 99 ? -10.453 0.409 17.406 1.00 93.81 99 GLU A CA 1
ATOM 800 C C . GLU A 1 99 ? -9.454 0.921 18.448 1.00 93.81 99 GLU A C 1
ATOM 802 O O . GLU A 1 99 ? -9.737 0.877 19.643 1.00 93.81 99 GLU A O 1
ATOM 807 N N . SER A 1 100 ? -8.342 1.523 18.017 1.00 92.00 100 SER A N 1
ATOM 808 C CA . SER A 1 100 ? -7.406 2.188 18.932 1.00 92.00 100 SER A CA 1
ATOM 809 C C . SER A 1 100 ? -8.076 3.341 19.685 1.00 92.00 100 SER A C 1
ATOM 811 O O . SER A 1 100 ? -7.878 3.484 20.888 1.00 92.00 100 SER A O 1
ATOM 813 N N . ALA A 1 101 ? -8.911 4.140 19.009 1.00 92.50 101 ALA A N 1
ATOM 814 C CA . ALA A 1 101 ? -9.672 5.209 19.657 1.00 92.50 101 ALA A CA 1
ATOM 815 C C . ALA A 1 101 ? -10.691 4.654 20.668 1.00 92.50 101 ALA A C 1
ATOM 817 O O . ALA A 1 101 ? -10.719 5.103 21.810 1.00 92.50 101 ALA A O 1
ATOM 818 N N . LYS A 1 102 ? -11.451 3.614 20.300 1.00 92.56 102 LYS A N 1
ATOM 819 C CA . LYS A 1 102 ? -12.375 2.937 21.229 1.00 92.56 102 LYS A CA 1
ATOM 820 C C . LYS A 1 102 ? -11.654 2.346 22.436 1.00 92.56 102 LYS A C 1
ATOM 822 O O . LYS A 1 102 ? -12.200 2.336 23.535 1.00 92.56 102 LYS A O 1
ATOM 827 N N . MET A 1 103 ? -10.435 1.841 22.256 1.00 90.75 103 MET A N 1
ATOM 828 C CA . MET A 1 103 ? -9.637 1.320 23.360 1.00 90.75 103 MET A CA 1
ATOM 829 C C . MET A 1 103 ? -9.288 2.426 24.363 1.00 90.75 103 MET A C 1
ATOM 831 O O . MET A 1 103 ? -9.368 2.183 25.565 1.00 90.75 103 MET A O 1
ATOM 835 N N . LEU A 1 104 ? -8.970 3.641 23.899 1.00 87.75 104 LEU A N 1
ATOM 836 C CA . LEU A 1 104 ? -8.760 4.797 24.782 1.00 87.75 104 LEU A CA 1
ATOM 837 C C . LEU A 1 104 ? -10.021 5.114 25.597 1.00 87.75 104 LEU A C 1
ATOM 839 O O . LEU A 1 104 ? -9.922 5.322 26.806 1.00 87.75 104 LEU A O 1
ATOM 843 N N . ASP A 1 105 ? -11.202 5.046 24.976 1.00 91.44 105 ASP A N 1
ATOM 844 C CA . ASP A 1 105 ? -12.478 5.213 25.683 1.00 91.44 105 ASP A CA 1
ATOM 845 C C . ASP A 1 105 ? -12.703 4.101 26.723 1.00 91.44 105 ASP A C 1
ATOM 847 O O . ASP A 1 105 ? -13.166 4.355 27.837 1.00 91.44 105 ASP A O 1
ATOM 851 N N . MET A 1 106 ? -12.342 2.853 26.401 1.00 88.56 106 MET A N 1
ATOM 852 C CA . MET A 1 106 ? -12.444 1.727 27.337 1.00 88.56 106 MET A CA 1
ATOM 853 C C . MET A 1 106 ? -11.469 1.840 28.516 1.00 88.56 106 MET A C 1
ATOM 855 O O . MET A 1 106 ? -11.821 1.427 29.623 1.00 88.56 106 MET A O 1
ATOM 859 N N . ILE A 1 107 ? -10.274 2.395 28.299 1.00 90.81 107 ILE A N 1
ATOM 860 C CA . ILE A 1 107 ? -9.302 2.692 29.362 1.00 90.81 107 ILE A CA 1
ATOM 861 C C . ILE A 1 107 ? -9.855 3.793 30.269 1.00 90.81 107 ILE A C 1
ATOM 863 O O . ILE A 1 107 ? -9.866 3.626 31.487 1.00 90.81 107 ILE A O 1
ATOM 867 N N . ALA A 1 108 ? -10.388 4.876 29.691 1.00 89.38 108 ALA A N 1
ATOM 868 C CA . ALA A 1 108 ? -11.018 5.957 30.450 1.00 89.38 108 ALA A CA 1
ATOM 869 C C . ALA A 1 108 ? -12.217 5.462 31.281 1.00 89.38 108 ALA A C 1
ATOM 871 O O . ALA A 1 108 ? -12.430 5.916 32.402 1.00 89.38 108 ALA A O 1
ATOM 872 N N . ALA A 1 109 ? -12.965 4.484 30.763 1.00 92.00 109 ALA A N 1
ATOM 873 C CA . ALA A 1 109 ? -14.067 3.830 31.465 1.00 92.00 109 ALA A CA 1
ATOM 874 C C . ALA A 1 109 ? -13.629 2.751 32.482 1.00 92.00 109 ALA A C 1
ATOM 876 O O . ALA A 1 109 ? -14.492 2.114 33.087 1.00 92.00 109 ALA A O 1
ATOM 877 N N . GLY A 1 110 ? -12.326 2.485 32.643 1.00 89.31 110 GLY A N 1
ATOM 878 C CA . GLY A 1 110 ? -11.796 1.465 33.557 1.00 89.31 110 GLY A CA 1
ATOM 879 C C . GLY A 1 110 ? -12.074 0.013 33.143 1.00 89.31 110 GLY A C 1
ATOM 880 O O . GLY A 1 110 ? -11.922 -0.899 33.952 1.00 89.31 110 GLY A O 1
ATOM 881 N N . LYS A 1 111 ? -12.491 -0.229 31.891 1.00 89.12 111 LYS A N 1
ATOM 882 C CA . LYS A 1 111 ? -12.818 -1.570 31.364 1.00 89.12 111 LYS A CA 1
ATOM 883 C C . LYS A 1 111 ? -11.593 -2.358 30.900 1.00 89.12 111 LYS A C 1
ATOM 885 O O . LYS A 1 111 ? -11.689 -3.562 30.680 1.00 89.12 111 LYS A O 1
ATOM 890 N N . VAL A 1 112 ? -10.462 -1.685 30.706 1.00 87.56 112 VAL A N 1
ATOM 891 C CA . VAL A 1 112 ? -9.190 -2.290 30.297 1.00 87.56 112 VAL A CA 1
ATOM 892 C C . VAL A 1 112 ? -8.145 -1.939 31.340 1.00 87.56 112 VAL A C 1
ATOM 894 O O . VAL A 1 112 ? -7.973 -0.765 31.667 1.00 87.56 112 VAL A O 1
ATOM 897 N N . LYS A 1 113 ? -7.459 -2.954 31.871 1.00 88.94 113 LYS A N 1
ATOM 898 C CA . LYS A 1 113 ? -6.361 -2.733 32.807 1.00 88.94 113 LYS A CA 1
ATOM 899 C C . LYS A 1 113 ? -5.143 -2.193 32.052 1.00 88.94 113 LYS A C 1
ATOM 901 O O . LYS A 1 113 ? -4.925 -2.601 30.911 1.00 88.94 113 LYS A O 1
ATOM 906 N N . PRO A 1 114 ? -4.314 -1.338 32.675 1.00 85.88 114 PRO A N 1
ATOM 907 C CA . PRO A 1 114 ? -3.092 -0.824 32.054 1.00 85.88 114 PRO A CA 1
ATOM 908 C C . PRO A 1 114 ? -2.152 -1.916 31.519 1.00 85.88 114 PRO A C 1
ATOM 910 O O . PRO A 1 114 ? -1.512 -1.731 30.488 1.00 85.88 114 PRO A O 1
ATOM 913 N N . GLU A 1 115 ? -2.121 -3.067 32.190 1.00 91.31 115 GLU A N 1
ATOM 914 C CA . GLU A 1 115 ? -1.309 -4.240 31.840 1.00 91.31 115 GLU A CA 1
ATOM 915 C C . GLU A 1 115 ? -1.715 -4.873 30.495 1.00 91.31 115 GLU A C 1
ATOM 917 O O . GLU A 1 115 ? -0.861 -5.361 29.756 1.00 91.31 115 GLU A O 1
ATOM 922 N N . ASP A 1 116 ? -2.999 -4.803 30.131 1.00 90.00 116 ASP A N 1
ATOM 923 C CA . ASP A 1 116 ? -3.548 -5.445 28.927 1.00 90.00 116 ASP A CA 1
ATOM 924 C C . ASP A 1 116 ? -3.432 -4.563 27.672 1.00 90.00 116 ASP A C 1
ATOM 926 O O . ASP A 1 116 ? -3.664 -5.026 26.552 1.00 90.00 116 ASP A O 1
ATOM 930 N N . ILE A 1 117 ? -3.086 -3.279 27.834 1.00 88.38 117 ILE A N 1
ATOM 931 C CA . ILE A 1 117 ? -3.052 -2.297 26.738 1.00 88.38 117 ILE A CA 1
ATOM 932 C C . ILE A 1 117 ? -2.058 -2.728 25.660 1.00 88.38 117 ILE A C 1
ATOM 934 O O . ILE A 1 117 ? -2.378 -2.708 24.472 1.00 88.38 117 ILE A O 1
ATOM 938 N N . ALA A 1 118 ? -0.856 -3.138 26.069 1.00 90.25 118 ALA A N 1
ATOM 939 C CA . ALA A 1 118 ? 0.193 -3.532 25.136 1.00 90.25 118 ALA A CA 1
ATOM 940 C C . ALA A 1 118 ? -0.209 -4.769 24.318 1.00 90.25 118 ALA A C 1
ATOM 942 O O . ALA A 1 118 ? 0.005 -4.800 23.106 1.00 90.25 118 ALA A O 1
ATOM 943 N N . ALA A 1 119 ? -0.840 -5.757 24.960 1.00 91.88 119 ALA A N 1
ATOM 944 C CA . ALA A 1 119 ? -1.311 -6.967 24.292 1.00 91.88 119 ALA A CA 1
ATOM 945 C C . ALA A 1 119 ? -2.405 -6.654 23.260 1.00 91.88 119 ALA A C 1
ATOM 947 O O . ALA A 1 119 ? -2.319 -7.102 22.119 1.00 91.88 119 ALA A O 1
ATOM 948 N N . LYS A 1 120 ? -3.382 -5.815 23.623 1.00 89.56 120 LYS A N 1
ATOM 949 C CA . LYS A 1 120 ? -4.469 -5.415 22.717 1.00 89.56 120 LYS A CA 1
ATOM 950 C C . LYS A 1 120 ? -3.989 -4.568 21.544 1.00 89.56 120 LYS A C 1
ATOM 952 O O . LYS A 1 120 ? -4.439 -4.765 20.420 1.00 89.56 120 LYS A O 1
ATOM 957 N N . LEU A 1 121 ? -3.057 -3.641 21.772 1.00 90.62 121 LEU A N 1
ATOM 958 C CA . LEU A 1 121 ? -2.456 -2.871 20.679 1.00 90.62 121 LEU A CA 1
ATOM 959 C C . LEU A 1 121 ? -1.668 -3.762 19.718 1.00 90.62 121 LEU A C 1
ATOM 961 O O . LEU A 1 121 ? -1.689 -3.512 18.515 1.00 90.62 121 LEU A O 1
ATOM 965 N N . ASN A 1 122 ? -1.000 -4.795 20.234 1.00 93.69 122 ASN A N 1
ATOM 966 C CA . ASN A 1 122 ? -0.313 -5.773 19.400 1.00 93.69 122 ASN A CA 1
ATOM 967 C C . ASN A 1 122 ? -1.310 -6.580 18.555 1.00 93.69 122 ASN A C 1
ATOM 969 O O . ASN A 1 122 ? -1.137 -6.671 17.347 1.00 93.69 122 ASN A O 1
ATOM 973 N N . GLU A 1 123 ? -2.399 -7.073 19.149 1.00 93.38 123 GLU A N 1
ATOM 974 C CA . GLU A 1 123 ? -3.469 -7.772 18.422 1.00 93.38 123 GLU A CA 1
ATOM 975 C C . GLU A 1 123 ? -4.058 -6.912 17.292 1.00 93.38 123 GLU A C 1
ATOM 977 O O . GLU A 1 123 ? -4.139 -7.353 16.145 1.00 93.38 123 GLU A O 1
ATOM 982 N N . LEU A 1 124 ? -4.376 -5.645 17.579 1.00 92.12 124 LEU A N 1
ATOM 983 C CA . LEU A 1 124 ? -4.834 -4.695 16.562 1.00 92.12 124 LEU A CA 1
ATOM 984 C C . LEU A 1 124 ? -3.771 -4.448 15.480 1.00 92.12 124 LEU A C 1
ATOM 986 O O . LEU A 1 124 ? -4.106 -4.286 14.307 1.00 92.12 124 LEU A O 1
ATOM 990 N N . GLY A 1 125 ? -2.492 -4.414 15.861 1.00 91.75 125 GLY A N 1
ATOM 991 C CA . GLY A 1 125 ? -1.369 -4.288 14.934 1.00 91.75 125 GLY A CA 1
ATOM 992 C C . GLY A 1 125 ? -1.241 -5.490 13.996 1.00 91.75 125 GLY A C 1
ATOM 993 O O . GLY A 1 125 ? -1.066 -5.301 12.795 1.00 91.75 125 GLY A O 1
ATOM 994 N N . LEU A 1 126 ? -1.402 -6.707 14.519 1.00 93.56 126 LEU A N 1
ATOM 995 C CA . LEU A 1 126 ? -1.396 -7.938 13.729 1.00 93.56 126 LEU A CA 1
ATOM 996 C C . LEU A 1 126 ? -2.557 -7.969 12.730 1.00 93.56 126 LEU A C 1
ATOM 998 O O . LEU A 1 126 ? -2.345 -8.310 11.570 1.00 93.56 126 LEU A O 1
ATOM 1002 N N . GLU A 1 127 ? -3.757 -7.550 13.139 1.00 92.06 127 GLU A N 1
ATOM 1003 C CA . GLU A 1 127 ? -4.908 -7.485 12.228 1.00 92.06 127 GLU A CA 1
ATOM 1004 C C . GLU A 1 127 ? -4.727 -6.407 11.147 1.00 92.06 127 GLU A C 1
ATOM 1006 O O . GLU A 1 127 ? -5.097 -6.608 9.990 1.00 92.06 127 GLU A O 1
ATOM 1011 N N . ARG A 1 128 ? -4.105 -5.271 11.490 1.00 93.69 128 ARG A N 1
ATOM 1012 C CA . ARG A 1 128 ? -3.753 -4.228 10.515 1.00 93.69 128 ARG A CA 1
ATOM 1013 C C . ARG A 1 128 ? -2.761 -4.738 9.466 1.00 93.69 128 ARG A C 1
ATOM 1015 O O . ARG A 1 128 ? -2.858 -4.343 8.307 1.00 93.69 128 ARG A O 1
ATOM 1022 N N . ASP A 1 129 ? -1.803 -5.562 9.881 1.00 93.06 129 ASP A N 1
ATOM 1023 C CA . ASP A 1 129 ? -0.716 -6.048 9.026 1.00 93.06 129 ASP A CA 1
ATOM 1024 C C . ASP A 1 129 ? -1.063 -7.351 8.287 1.00 93.06 129 ASP A C 1
ATOM 1026 O O . ASP A 1 129 ? -0.336 -7.758 7.376 1.00 93.06 129 ASP A O 1
ATOM 1030 N N . ARG A 1 130 ? -2.187 -7.992 8.631 1.00 94.44 130 ARG A N 1
ATOM 1031 C CA . ARG A 1 130 ? -2.720 -9.153 7.916 1.00 94.44 130 ARG A CA 1
ATOM 1032 C C . ARG A 1 130 ? -2.955 -8.799 6.448 1.00 94.44 130 ARG A C 1
ATOM 1034 O O . ARG A 1 130 ? -3.581 -7.796 6.129 1.00 94.44 130 ARG A O 1
ATOM 1041 N N . ILE A 1 131 ? -2.508 -9.646 5.531 1.00 93.38 131 ILE A N 1
ATOM 1042 C CA . ILE A 1 131 ? -2.777 -9.463 4.102 1.00 93.38 131 ILE A CA 1
ATOM 1043 C C . ILE A 1 131 ? -4.137 -10.098 3.783 1.00 93.38 131 ILE A C 1
ATOM 1045 O O . ILE A 1 131 ? -4.315 -11.295 3.990 1.00 93.38 131 ILE A O 1
ATOM 1049 N N . GLU A 1 132 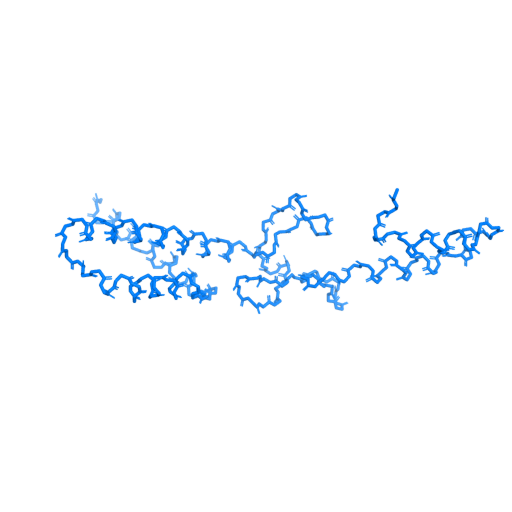? -5.090 -9.298 3.298 1.00 92.62 132 GLU A N 1
ATOM 1050 C CA . GLU A 1 132 ? -6.339 -9.780 2.689 1.00 92.62 132 GLU A CA 1
ATOM 1051 C C . GLU A 1 132 ? -6.030 -10.150 1.232 1.00 92.62 132 GLU A C 1
ATOM 1053 O O . GLU A 1 132 ? -5.526 -9.322 0.470 1.00 92.62 132 GLU A O 1
ATOM 1058 N N . SER A 1 133 ? -6.293 -11.395 0.840 1.00 92.06 133 SER A N 1
ATOM 1059 C CA . SER A 1 133 ? -6.150 -11.828 -0.554 1.00 92.06 133 SER A CA 1
ATOM 1060 C C . SER A 1 133 ? -7.181 -11.145 -1.460 1.00 92.06 133 SER A C 1
ATOM 1062 O O . SER A 1 133 ? -8.192 -10.596 -1.008 1.00 92.06 133 SER A O 1
ATOM 1064 N N . ARG A 1 134 ? -6.950 -11.181 -2.777 1.00 89.44 134 ARG A N 1
ATOM 1065 C CA . ARG A 1 134 ? -7.897 -10.599 -3.739 1.00 89.44 134 ARG A CA 1
ATOM 1066 C C . ARG A 1 134 ? -9.217 -11.363 -3.745 1.00 89.44 134 ARG A C 1
ATOM 1068 O O . ARG A 1 134 ? -10.278 -10.749 -3.828 1.00 89.44 134 ARG A O 1
ATOM 1075 N N . GLU A 1 135 ? -9.153 -12.681 -3.618 1.00 91.06 135 GLU A N 1
ATOM 1076 C CA . GLU A 1 135 ? -10.306 -13.571 -3.537 1.00 91.06 135 GLU A CA 1
ATOM 1077 C C . GLU A 1 135 ? -11.163 -13.232 -2.312 1.00 91.06 135 GLU A C 1
ATOM 1079 O O . GLU A 1 135 ? -12.374 -13.049 -2.439 1.00 91.06 135 GLU A O 1
ATOM 1084 N N . GLU A 1 136 ? -10.536 -13.056 -1.144 1.00 90.00 136 GLU A N 1
ATOM 1085 C CA . GLU A 1 136 ? -11.225 -12.620 0.078 1.00 90.00 136 GLU A CA 1
ATOM 1086 C C . GLU A 1 136 ? -11.854 -11.230 -0.091 1.00 90.00 136 GLU A C 1
ATOM 1088 O O . GLU A 1 136 ? -13.014 -11.027 0.285 1.00 90.00 136 GLU A O 1
ATOM 1093 N N . TYR A 1 137 ? -11.133 -10.286 -0.708 1.00 91.81 137 TYR A N 1
ATOM 1094 C CA . TYR A 1 137 ? -11.643 -8.939 -0.964 1.00 91.81 137 TYR A CA 1
ATOM 1095 C C . TYR A 1 137 ? -12.923 -8.958 -1.806 1.00 91.81 137 TYR A C 1
ATOM 1097 O O . TYR A 1 137 ? -13.910 -8.300 -1.451 1.00 91.81 137 TYR A O 1
ATOM 1105 N N . PHE A 1 138 ? -12.921 -9.699 -2.919 1.00 91.19 138 PHE A N 1
ATOM 1106 C CA . PHE A 1 138 ? -14.084 -9.789 -3.800 1.00 91.19 138 PHE A CA 1
ATOM 1107 C C . PHE A 1 138 ? -15.233 -10.549 -3.136 1.00 91.19 138 PHE A C 1
ATOM 1109 O O . PHE A 1 138 ? -16.354 -10.041 -3.129 1.00 91.19 138 PHE A O 1
ATOM 1116 N N . ALA A 1 139 ? -14.956 -11.662 -2.451 1.00 91.62 139 ALA A N 1
ATOM 1117 C CA . ALA A 1 139 ? -15.970 -12.399 -1.699 1.00 91.62 139 ALA A CA 1
ATOM 1118 C C . ALA A 1 139 ? -16.669 -11.513 -0.651 1.00 91.62 139 ALA A C 1
ATOM 1120 O O . ALA A 1 139 ? -17.899 -11.513 -0.535 1.00 91.62 139 ALA A O 1
ATOM 1121 N N . ARG A 1 140 ? -15.907 -10.687 0.081 1.00 91.88 140 ARG A N 1
ATOM 1122 C CA . ARG A 1 140 ? -16.468 -9.718 1.031 1.00 91.88 140 ARG A CA 1
ATOM 1123 C C . ARG A 1 140 ? -17.314 -8.658 0.331 1.00 91.88 140 ARG A C 1
ATOM 1125 O O . ARG A 1 140 ? -18.384 -8.304 0.828 1.00 91.88 140 ARG A O 1
ATOM 1132 N N . LYS A 1 141 ? -16.858 -8.132 -0.808 1.00 90.88 141 LYS A N 1
ATOM 1133 C CA . LYS A 1 141 ? -17.601 -7.124 -1.580 1.00 90.88 141 LYS A CA 1
ATOM 1134 C C . LYS A 1 141 ? -18.925 -7.661 -2.117 1.00 90.88 141 LYS A C 1
ATOM 1136 O O . LYS A 1 141 ? -19.937 -6.961 -2.025 1.00 90.88 141 LYS A O 1
ATOM 1141 N N . ASP A 1 142 ? -18.937 -8.898 -2.587 1.00 90.88 142 ASP A N 1
ATOM 1142 C CA . ASP A 1 142 ? -20.139 -9.566 -3.081 1.00 90.88 142 ASP A CA 1
ATOM 1143 C C . ASP A 1 142 ? -21.127 -9.857 -1.947 1.00 90.88 142 ASP A C 1
ATOM 1145 O O . ASP A 1 142 ? -22.335 -9.628 -2.087 1.00 90.88 142 ASP A O 1
ATOM 1149 N N . ALA A 1 143 ? -20.624 -10.260 -0.776 1.00 89.81 143 ALA A N 1
ATOM 1150 C CA . ALA A 1 143 ? -21.436 -10.420 0.426 1.00 89.81 143 ALA A CA 1
ATOM 1151 C C . ALA A 1 143 ? -22.047 -9.084 0.896 1.00 89.81 143 ALA A C 1
ATOM 1153 O O . ALA A 1 143 ? -23.245 -9.022 1.189 1.00 89.81 143 ALA A O 1
ATOM 1154 N N . GLU A 1 144 ? -21.260 -7.998 0.921 1.00 89.94 144 GLU A N 1
ATOM 1155 C CA . GLU A 1 144 ? -21.722 -6.640 1.254 1.00 89.94 144 GLU A CA 1
ATOM 1156 C C . GLU A 1 144 ? -22.832 -6.173 0.298 1.00 89.94 144 GLU A C 1
ATOM 1158 O O . GLU A 1 144 ? -23.824 -5.579 0.733 1.00 89.94 144 GLU A O 1
ATOM 1163 N N . LYS A 1 145 ? -22.679 -6.442 -1.004 1.00 90.69 145 LYS A N 1
ATOM 1164 C CA . LYS A 1 145 ? -23.672 -6.102 -2.028 1.00 90.69 145 LYS A CA 1
ATOM 1165 C C . LYS A 1 145 ? -24.965 -6.897 -1.833 1.00 90.69 145 LYS A C 1
ATOM 1167 O O . LYS A 1 145 ? -26.030 -6.298 -1.695 1.00 90.69 145 LYS A O 1
ATOM 1172 N N . SER A 1 146 ? -24.853 -8.215 -1.684 1.00 88.31 146 SER A N 1
ATOM 1173 C CA . SER A 1 146 ? -25.992 -9.118 -1.468 1.00 88.31 146 SER A CA 1
ATOM 1174 C C . SER A 1 146 ? -26.767 -8.798 -0.182 1.00 88.31 146 SER A C 1
ATOM 1176 O O . SER A 1 146 ? -27.979 -9.000 -0.096 1.00 88.31 146 SER A O 1
ATOM 1178 N N . ALA A 1 147 ? -26.087 -8.322 0.866 1.00 88.44 147 ALA A N 1
ATOM 1179 C CA . ALA A 1 147 ? -26.734 -7.879 2.100 1.00 88.44 147 ALA A CA 1
ATOM 1180 C C . ALA A 1 147 ? -27.522 -6.572 1.906 1.00 88.44 147 ALA A C 1
ATOM 1182 O O . ALA A 1 147 ? -28.637 -6.443 2.415 1.00 88.44 147 ALA A O 1
ATOM 1183 N N . LYS A 1 148 ? -26.975 -5.616 1.144 1.00 86.88 148 LYS A N 1
ATOM 1184 C CA . LYS A 1 148 ? 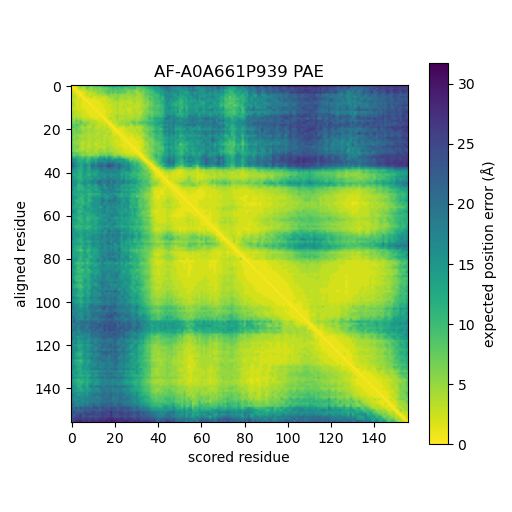-27.659 -4.351 0.831 1.00 86.88 148 LYS A CA 1
ATOM 1185 C C . LYS A 1 148 ? -28.905 -4.567 -0.017 1.00 86.88 148 LYS A C 1
ATOM 1187 O O . LYS A 1 148 ? -29.933 -3.974 0.288 1.00 86.88 148 LYS A O 1
ATOM 1192 N N . GLU A 1 149 ? -28.828 -5.431 -1.025 1.00 86.19 149 GLU A N 1
ATOM 1193 C CA . GLU A 1 149 ? -29.961 -5.758 -1.899 1.00 86.19 149 GLU A CA 1
ATOM 1194 C C . GLU A 1 149 ? -31.102 -6.410 -1.103 1.00 86.19 149 GLU A C 1
ATOM 1196 O O . GLU A 1 149 ? -32.243 -5.952 -1.168 1.00 86.19 149 GLU A O 1
ATOM 1201 N N . ARG A 1 150 ? -30.790 -7.385 -0.237 1.00 79.00 150 ARG A N 1
ATOM 1202 C CA . ARG A 1 150 ? -31.778 -7.992 0.676 1.00 79.00 150 ARG A CA 1
ATOM 1203 C C . ARG A 1 150 ? -32.400 -6.978 1.640 1.00 79.00 150 ARG A C 1
ATOM 1205 O O . ARG A 1 150 ? -33.603 -7.013 1.879 1.00 79.00 150 ARG A O 1
ATOM 1212 N N . GLY A 1 151 ? -31.602 -6.056 2.177 1.00 77.94 151 GLY A N 1
ATOM 1213 C CA . GLY A 1 151 ? -32.089 -5.004 3.073 1.00 77.94 151 GLY A CA 1
ATOM 1214 C C . GLY A 1 151 ? -32.931 -3.921 2.385 1.00 77.94 151 GLY A C 1
ATOM 1215 O O . GLY A 1 151 ? -33.704 -3.249 3.064 1.00 77.94 151 GLY A O 1
ATOM 1216 N N . GLN A 1 152 ? -32.787 -3.735 1.069 1.00 72.12 152 GLN A N 1
ATOM 1217 C CA . GLN A 1 152 ? -33.626 -2.834 0.271 1.00 72.12 152 GLN A CA 1
ATOM 1218 C C . GLN A 1 152 ? -34.971 -3.482 -0.078 1.00 72.12 152 GLN A C 1
ATOM 1220 O O . GLN A 1 152 ? -35.996 -2.834 0.100 1.00 72.12 152 GLN A O 1
ATOM 1225 N N . LEU A 1 153 ? -34.975 -4.765 -0.459 1.00 62.91 153 LEU A N 1
ATOM 1226 C CA . LEU A 1 153 ? -36.194 -5.552 -0.706 1.00 62.91 153 LEU A CA 1
ATOM 1227 C C . LEU A 1 153 ? -37.079 -5.722 0.538 1.0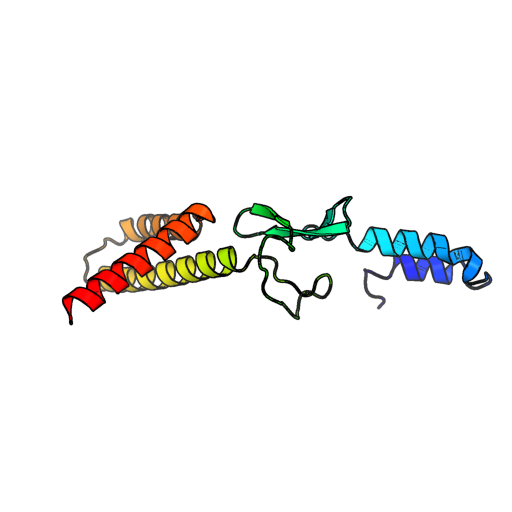0 62.91 153 LEU A C 1
ATOM 1229 O O . LEU A 1 153 ? -38.290 -5.823 0.419 1.00 62.91 153 LEU A O 1
ATOM 1233 N N . ALA A 1 154 ? -36.495 -5.740 1.738 1.00 59.88 154 ALA A N 1
ATOM 1234 C CA . ALA A 1 154 ? -37.255 -5.809 2.989 1.00 59.88 154 ALA A CA 1
ATOM 1235 C C . ALA A 1 154 ? -37.881 -4.460 3.411 1.00 59.88 154 ALA A C 1
ATOM 1237 O O . ALA A 1 154 ? -38.614 -4.410 4.397 1.00 59.88 154 ALA A O 1
ATOM 1238 N N . LYS A 1 155 ? -37.549 -3.360 2.719 1.00 63.19 155 LYS A N 1
ATOM 1239 C CA . LYS A 1 155 ? -38.056 -2.001 2.993 1.00 63.19 155 LYS A CA 1
ATOM 1240 C C . LYS A 1 155 ? -39.046 -1.489 1.939 1.00 63.19 155 LYS A C 1
ATOM 1242 O O . LYS A 1 155 ? -39.562 -0.385 2.110 1.00 63.19 155 LYS A O 1
ATOM 1247 N N . SER A 1 156 ? -39.262 -2.253 0.872 1.00 51.59 156 SER A N 1
ATOM 1248 C CA . SER A 1 156 ? -40.255 -2.037 -0.187 1.00 51.59 156 SER A CA 1
ATOM 1249 C C . SER A 1 156 ? -41.445 -2.959 0.018 1.00 51.59 156 SER A C 1
ATOM 1251 O O . SER A 1 156 ? -42.585 -2.473 -0.116 1.00 51.59 156 SER A O 1
#

Radius of gyration: 25.0 Å; Cα contacts (8 Å, |Δi|>4): 120; chains: 1; bounding box: 76×32×68 Å

Mean predicted aligned error: 9.87 Å

pLDDT: me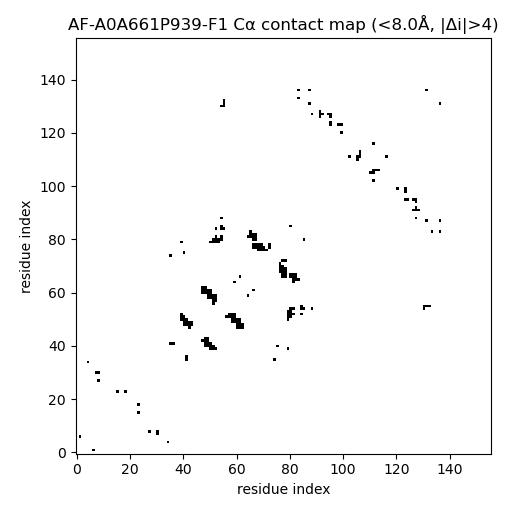an 86.71, std 9.36, range [51.59, 96.19]

Solvent-accessible surface area (backbone atoms only — not comparable to full-atom values): 9108 Å² total; per-residue (Å²): 134,80,58,77,92,45,48,65,60,47,52,54,48,69,75,41,71,90,56,59,67,80,83,47,42,66,64,48,49,53,57,58,57,65,71,62,66,46,101,47,38,46,71,45,96,87,69,45,54,27,38,40,19,72,56,79,72,42,79,40,49,58,90,83,43,64,60,42,79,25,87,87,34,79,87,78,38,42,45,60,34,34,48,66,40,49,53,53,52,54,48,29,55,48,51,41,52,52,52,53,52,51,48,52,54,35,42,76,68,66,76,45,59,83,83,51,47,64,58,52,53,47,54,44,48,52,62,43,68,51,74,79,50,70,68,56,52,50,53,50,51,52,52,55,49,55,51,50,54,54,57,50,64,76,73,109